Protein AF-A0A7S4S3D9-F1 (afdb_monomer_lite)

pLDDT: mean 85.67, std 17.56, range [31.8, 98.38]

Organism: NCBI:txid311494

Radius of gyration: 16.55 Å; chains: 1; bounding box: 34×37×51 Å

Structure (mmCIF, N/CA/C/O backbone):
data_AF-A0A7S4S3D9-F1
#
_entry.id   AF-A0A7S4S3D9-F1
#
loop_
_atom_site.group_PDB
_atom_site.id
_atom_site.type_symbol
_atom_site.label_atom_id
_atom_site.label_alt_id
_atom_site.label_comp_id
_atom_site.label_asym_id
_atom_site.label_entity_id
_atom_site.label_seq_id
_atom_site.pdbx_PDB_ins_code
_atom_site.Cartn_x
_atom_site.Cartn_y
_atom_site.Cartn_z
_atom_site.occupancy
_atom_site.B_iso_or_equiv
_atom_site.auth_seq_id
_atom_site.auth_comp_id
_atom_site.auth_asym_id
_atom_site.auth_atom_id
_atom_site.pdbx_PDB_model_num
ATOM 1 N N . TRP A 1 1 ? -3.647 4.814 -9.017 1.00 87.31 1 TRP A N 1
ATOM 2 C CA . TRP A 1 1 ? -2.247 4.465 -8.724 1.00 87.31 1 TRP A CA 1
ATOM 3 C C . TRP A 1 1 ? -2.082 4.457 -7.219 1.00 87.31 1 TRP A C 1
ATOM 5 O O . TRP A 1 1 ? -2.567 5.400 -6.597 1.00 87.31 1 TRP A O 1
ATOM 15 N N . GLY A 1 2 ? -1.470 3.421 -6.640 1.00 89.06 2 GLY A N 1
ATOM 16 C CA . GLY A 1 2 ? -1.458 3.232 -5.184 1.00 89.06 2 GLY A CA 1
ATOM 17 C C . GLY A 1 2 ? -0.798 4.367 -4.391 1.00 89.06 2 GLY A C 1
ATOM 18 O O . GLY A 1 2 ? -1.208 4.663 -3.267 1.00 89.06 2 GLY A O 1
ATOM 19 N N . SER A 1 3 ? 0.155 5.076 -4.999 1.00 91.44 3 SER A N 1
ATOM 20 C CA . SER A 1 3 ? 0.817 6.235 -4.398 1.00 91.44 3 SER A CA 1
ATOM 21 C C . SER A 1 3 ? -0.138 7.355 -3.975 1.00 91.44 3 SER A C 1
ATOM 23 O O . SER A 1 3 ? 0.142 8.032 -2.993 1.00 91.44 3 SER A O 1
ATOM 25 N N . GLU A 1 4 ? -1.301 7.500 -4.615 1.00 93.25 4 GLU A N 1
ATOM 26 C CA . GLU A 1 4 ? -2.274 8.551 -4.289 1.00 93.25 4 GLU A CA 1
ATOM 27 C C . GLU A 1 4 ? -3.235 8.165 -3.154 1.00 93.25 4 GLU A C 1
ATOM 29 O O . GLU A 1 4 ? -3.840 9.043 -2.541 1.00 93.25 4 GLU A O 1
ATOM 34 N N . TYR A 1 5 ? -3.355 6.875 -2.817 1.00 95.00 5 TYR A N 1
ATOM 35 C CA . TYR A 1 5 ? -4.402 6.383 -1.907 1.00 95.00 5 TYR A CA 1
ATOM 36 C C . TYR A 1 5 ? -4.366 7.033 -0.528 1.00 95.00 5 TYR A C 1
ATOM 38 O O . TYR A 1 5 ? -5.408 7.276 0.072 1.00 95.00 5 TYR A O 1
ATOM 46 N N . HIS A 1 6 ? -3.174 7.354 -0.027 1.00 91.88 6 HIS A N 1
ATOM 47 C CA . HIS A 1 6 ? -3.020 7.997 1.273 1.00 91.88 6 HIS A CA 1
ATOM 48 C C . HIS A 1 6 ? -3.651 9.402 1.310 1.00 91.88 6 HIS A C 1
ATOM 50 O O . HIS A 1 6 ? -4.149 9.815 2.355 1.00 91.88 6 HIS A O 1
ATOM 56 N N . LYS A 1 7 ? -3.684 10.128 0.185 1.00 92.00 7 LYS A N 1
ATOM 57 C CA . LYS A 1 7 ? -4.281 11.470 0.098 1.00 92.00 7 LYS A CA 1
ATOM 58 C C . LYS A 1 7 ? -5.800 11.391 0.175 1.00 92.00 7 LYS A C 1
ATOM 60 O O . LYS A 1 7 ? -6.405 12.078 0.997 1.00 92.00 7 LYS A O 1
ATOM 65 N N . ASP A 1 8 ? -6.394 10.513 -0.631 1.00 92.69 8 ASP A N 1
ATOM 66 C CA . ASP A 1 8 ? -7.839 10.267 -0.626 1.00 92.69 8 ASP A CA 1
ATOM 67 C C . ASP A 1 8 ? -8.290 9.750 0.739 1.00 92.69 8 ASP A C 1
ATOM 69 O O . ASP A 1 8 ? -9.268 10.225 1.316 1.00 92.69 8 ASP A O 1
ATOM 73 N N . PHE A 1 9 ? -7.518 8.831 1.310 1.00 91.75 9 PHE A N 1
ATOM 74 C CA . PHE A 1 9 ? -7.779 8.308 2.636 1.00 91.75 9 PHE A CA 1
ATOM 75 C C . PHE A 1 9 ? -7.695 9.403 3.718 1.00 91.75 9 PHE A C 1
ATOM 77 O O . PHE A 1 9 ? -8.615 9.516 4.527 1.00 91.75 9 PHE A O 1
ATOM 84 N N . ALA A 1 10 ? -6.688 10.284 3.694 1.00 89.50 10 ALA A N 1
ATOM 85 C CA . ALA A 1 10 ? -6.613 11.425 4.613 1.00 89.50 10 ALA A CA 1
ATOM 86 C C . ALA A 1 10 ? -7.824 12.372 4.481 1.00 89.50 10 ALA A C 1
ATOM 88 O O . ALA A 1 10 ? -8.275 12.947 5.474 1.00 89.50 10 ALA A O 1
ATOM 89 N N . LEU A 1 11 ? -8.391 12.528 3.278 1.00 90.19 11 LEU A N 1
ATOM 90 C CA . LEU A 1 11 ? -9.637 13.278 3.082 1.00 90.19 11 LEU A CA 1
ATOM 91 C C . LEU A 1 11 ? -10.834 12.571 3.730 1.00 90.19 11 LEU A C 1
ATOM 93 O O . LEU A 1 11 ? -11.610 13.230 4.424 1.00 90.19 11 LEU A O 1
ATOM 97 N N . LEU A 1 12 ? -10.959 11.249 3.577 1.00 90.94 12 LEU A N 1
ATOM 98 C CA . LEU A 1 12 ? -12.010 10.466 4.242 1.00 90.94 12 LEU A CA 1
ATOM 99 C C . LEU A 1 12 ? -11.943 10.607 5.770 1.00 90.94 12 LEU A C 1
ATOM 101 O O . LEU A 1 12 ? -12.982 10.769 6.416 1.00 90.94 12 LEU A O 1
ATOM 105 N N . GLU A 1 13 ? -10.735 10.590 6.343 1.00 86.62 13 GLU A N 1
ATOM 106 C CA . GLU A 1 13 ? -10.525 10.794 7.781 1.00 86.62 13 GLU A CA 1
ATOM 107 C C . GLU A 1 13 ? -10.905 12.210 8.220 1.00 86.62 13 GLU A C 1
ATOM 109 O O . GLU A 1 13 ? -11.683 12.376 9.158 1.00 86.62 13 GLU A O 1
ATOM 114 N N . ARG A 1 14 ? -10.405 13.238 7.523 1.00 85.25 14 ARG A N 1
ATOM 115 C CA . ARG A 1 14 ? -10.653 14.650 7.864 1.00 85.25 14 ARG A CA 1
ATOM 116 C C . ARG A 1 14 ? -12.117 15.055 7.734 1.00 85.25 14 ARG A C 1
ATOM 118 O O . ARG A 1 14 ? -12.568 15.937 8.459 1.00 85.25 14 ARG A O 1
ATOM 125 N N . CYS A 1 15 ? -12.840 14.446 6.802 1.00 87.88 15 CYS A N 1
ATOM 126 C CA . CYS A 1 15 ? -14.262 14.695 6.595 1.00 87.88 15 CYS A CA 1
ATOM 127 C C . CYS A 1 15 ? -15.161 13.813 7.477 1.00 87.88 15 CYS A C 1
ATOM 129 O O . CYS A 1 15 ? -16.380 13.879 7.332 1.00 87.88 15 CYS A O 1
ATOM 131 N N . SER A 1 16 ? -14.590 12.994 8.371 1.00 87.69 16 SER A N 1
ATOM 132 C CA . SER A 1 16 ? -15.332 12.071 9.241 1.00 87.69 16 SER A CA 1
ATOM 133 C C . SER A 1 16 ? -16.279 11.142 8.468 1.00 87.69 16 SER A C 1
ATOM 135 O O . SER A 1 16 ? -17.376 10.832 8.928 1.00 87.69 16 SER A O 1
ATOM 137 N N . LEU A 1 17 ? -15.856 10.684 7.283 1.00 91.06 17 LEU A N 1
ATOM 138 C CA . LEU A 1 17 ? -16.664 9.829 6.400 1.00 91.06 17 LEU A CA 1
ATOM 139 C C . LEU A 1 17 ? -16.528 8.330 6.716 1.00 91.06 17 LEU A C 1
ATOM 141 O O . LEU A 1 17 ? -17.174 7.501 6.079 1.00 91.06 17 LEU A O 1
ATOM 145 N N . LEU A 1 18 ? -15.702 7.968 7.702 1.00 91.19 18 LEU A N 1
ATOM 146 C CA . LEU A 1 18 ? -15.472 6.587 8.124 1.00 91.19 18 LEU A CA 1
ATOM 147 C C . LEU A 1 18 ? -16.178 6.305 9.452 1.00 91.19 18 LEU A C 1
ATOM 149 O O . LEU A 1 18 ? -15.671 6.641 10.521 1.00 91.19 18 LEU A O 1
ATOM 153 N N . ALA A 1 19 ? -17.337 5.653 9.383 1.00 91.88 19 ALA A N 1
ATOM 154 C CA . ALA A 1 19 ? -18.045 5.153 10.559 1.00 91.88 19 ALA A CA 1
ATOM 155 C C . ALA A 1 19 ? -17.425 3.839 11.087 1.00 91.88 19 ALA A C 1
ATOM 157 O O . ALA A 1 19 ? -16.805 3.102 10.310 1.00 91.88 19 ALA A O 1
ATOM 158 N N . PRO A 1 20 ? -17.617 3.485 12.373 1.00 94.00 20 PRO A N 1
ATOM 159 C CA . PRO A 1 20 ? -17.322 2.137 12.850 1.00 94.00 20 PRO A CA 1
ATOM 160 C C . PRO A 1 20 ? -18.016 1.078 11.989 1.00 94.00 20 PRO A C 1
ATOM 162 O O . PRO A 1 20 ? -19.200 1.188 11.673 1.00 94.00 20 PRO A O 1
ATOM 165 N N . GLY A 1 21 ? -17.268 0.046 11.611 1.00 95.44 21 GLY A N 1
ATOM 166 C CA . GLY A 1 21 ? -17.725 -1.012 10.712 1.00 95.44 21 GLY A CA 1
ATOM 167 C C . GLY A 1 21 ? -17.604 -0.681 9.223 1.00 95.44 21 GLY A C 1
ATOM 168 O O . GLY A 1 21 ? -17.788 -1.585 8.410 1.00 95.44 21 GLY A O 1
ATOM 169 N N . ALA A 1 22 ? -17.251 0.555 8.844 1.00 96.06 22 ALA A N 1
ATOM 170 C CA . ALA A 1 22 ? -16.938 0.878 7.453 1.00 96.06 22 ALA A CA 1
ATOM 171 C C . ALA A 1 22 ? -15.782 0.004 6.946 1.00 96.06 22 ALA A C 1
ATOM 173 O O . ALA A 1 22 ? -14.813 -0.241 7.668 1.00 96.06 22 ALA A O 1
ATOM 174 N N . VAL A 1 23 ? -15.883 -0.458 5.700 1.00 97.12 23 VAL A N 1
ATOM 175 C CA . VAL A 1 23 ? -14.884 -1.328 5.073 1.00 97.12 23 VAL A CA 1
ATOM 176 C C . VAL A 1 23 ? -14.193 -0.566 3.956 1.00 97.12 23 VAL A C 1
ATOM 178 O O . VAL A 1 23 ? -14.840 -0.112 3.015 1.00 97.12 23 VAL A O 1
ATOM 181 N N . LEU A 1 24 ? -12.875 -0.451 4.062 1.00 96.88 24 LEU A N 1
ATOM 182 C CA . LEU A 1 24 ? -12.010 0.064 3.013 1.00 96.88 24 LEU A CA 1
ATOM 183 C C . LEU A 1 24 ? -11.385 -1.111 2.275 1.00 96.88 24 LEU A C 1
ATOM 185 O O . LEU A 1 24 ? -10.809 -2.006 2.896 1.00 96.88 24 LEU A O 1
ATOM 189 N N . VAL A 1 25 ? -11.504 -1.093 0.953 1.00 97.69 25 VAL A N 1
ATOM 190 C CA . VAL A 1 25 ? -10.864 -2.062 0.068 1.00 97.69 25 VAL A CA 1
ATOM 191 C C . VAL A 1 25 ? -9.967 -1.287 -0.883 1.00 97.69 25 VAL A C 1
ATOM 193 O O . VAL A 1 25 ? -10.448 -0.392 -1.574 1.00 97.69 25 VAL A O 1
ATOM 196 N N . ALA A 1 26 ? -8.676 -1.611 -0.893 1.00 97.25 26 ALA A N 1
ATOM 197 C CA . ALA A 1 26 ? -7.708 -1.012 -1.806 1.00 97.25 26 ALA A CA 1
ATOM 198 C C . ALA A 1 26 ? -7.048 -2.119 -2.624 1.00 97.25 26 ALA A C 1
ATOM 200 O O . ALA A 1 26 ? -6.424 -3.015 -2.052 1.00 97.25 26 ALA A O 1
ATOM 201 N N . ASP A 1 27 ? -7.243 -2.057 -3.937 1.00 95.38 27 ASP A N 1
ATOM 202 C CA . ASP A 1 27 ? -6.629 -2.939 -4.931 1.00 95.38 27 ASP A CA 1
ATOM 203 C C . ASP A 1 27 ? -5.246 -2.407 -5.342 1.00 95.38 27 ASP A C 1
ATOM 205 O O . ASP A 1 27 ? -4.924 -1.255 -5.060 1.00 95.38 27 ASP A O 1
ATOM 209 N N . ASN A 1 28 ? -4.429 -3.224 -6.001 1.00 94.31 28 ASN A N 1
ATOM 210 C CA . ASN A 1 28 ? -3.122 -2.838 -6.540 1.00 94.31 28 ASN A CA 1
ATOM 211 C C . ASN A 1 28 ? -2.166 -2.204 -5.514 1.00 94.31 28 ASN A C 1
ATOM 213 O O . ASN A 1 28 ? -1.466 -1.221 -5.786 1.00 94.31 28 ASN A O 1
ATOM 217 N N . ILE A 1 29 ? -2.145 -2.749 -4.292 1.00 96.50 29 ILE A N 1
ATOM 218 C CA . ILE A 1 29 ? -1.305 -2.210 -3.211 1.00 96.50 29 ILE A CA 1
ATOM 219 C C . ILE A 1 29 ? 0.124 -2.767 -3.223 1.00 96.50 29 ILE A C 1
ATOM 221 O O . ILE A 1 29 ? 0.982 -2.174 -2.563 1.00 96.50 29 ILE A O 1
ATOM 225 N N . LEU A 1 30 ? 0.396 -3.848 -3.972 1.00 96.19 30 LEU A N 1
ATOM 226 C CA . LEU A 1 30 ? 1.742 -4.397 -4.174 1.00 96.19 30 LEU A CA 1
ATOM 227 C C . LEU A 1 30 ? 2.353 -3.890 -5.487 1.00 96.19 30 LEU A C 1
ATOM 229 O O . LEU A 1 30 ? 3.444 -3.321 -5.466 1.00 96.19 30 LEU A O 1
ATOM 233 N N . LYS A 1 31 ? 1.653 -4.049 -6.616 1.00 87.06 31 LYS A N 1
ATOM 234 C CA . LYS A 1 31 ? 2.088 -3.582 -7.943 1.00 87.06 31 LYS A CA 1
ATOM 235 C C . LYS A 1 31 ? 1.382 -2.275 -8.282 1.00 87.06 31 LYS A C 1
ATOM 237 O O . LYS A 1 31 ? 0.198 -2.110 -8.043 1.00 87.06 31 LYS A O 1
ATOM 242 N N . THR A 1 32 ? 2.144 -1.283 -8.735 1.00 83.06 32 THR A N 1
ATOM 243 C CA . THR A 1 32 ? 1.879 0.168 -8.581 1.00 83.06 32 THR A CA 1
ATOM 244 C C . THR A 1 32 ? 2.059 0.703 -7.160 1.00 83.06 32 THR A C 1
ATOM 246 O O . THR A 1 32 ? 2.545 1.820 -7.036 1.00 83.06 32 THR A O 1
ATOM 249 N N . GLY A 1 33 ? 1.800 -0.086 -6.111 1.00 91.75 33 GLY A N 1
ATOM 250 C CA . GLY A 1 33 ? 2.300 0.145 -4.751 1.00 91.75 33 GLY A CA 1
ATOM 251 C C . GLY A 1 33 ? 1.581 1.228 -3.952 1.00 91.75 33 GLY A C 1
ATOM 252 O O . GLY A 1 33 ? 1.495 2.376 -4.380 1.00 91.75 33 GLY A O 1
ATOM 253 N N . ALA A 1 34 ? 1.149 0.901 -2.733 1.00 96.44 34 ALA A N 1
ATOM 254 C CA . ALA A 1 34 ? 0.537 1.863 -1.809 1.00 96.44 34 ALA A CA 1
ATOM 255 C C . ALA A 1 34 ? 1.215 1.887 -0.419 1.00 96.44 34 ALA A C 1
ATOM 257 O O . ALA A 1 34 ? 0.517 1.801 0.592 1.00 96.44 34 ALA A O 1
ATOM 258 N N . PRO A 1 35 ? 2.557 2.004 -0.316 1.00 96.25 35 PRO A N 1
ATOM 259 C CA . PRO A 1 35 ? 3.292 1.768 0.935 1.00 96.25 35 PRO A CA 1
ATOM 260 C C . PRO A 1 35 ? 2.845 2.665 2.093 1.00 96.25 35 PRO A C 1
ATOM 262 O O . PRO A 1 35 ? 2.728 2.202 3.223 1.00 96.25 35 PRO A O 1
ATOM 265 N N . VAL A 1 36 ? 2.548 3.937 1.817 1.00 95.50 36 VAL A N 1
ATOM 266 C CA . VAL A 1 36 ? 2.123 4.905 2.839 1.00 95.50 36 VAL A CA 1
ATOM 267 C C . VAL A 1 36 ? 0.732 4.580 3.377 1.00 95.50 36 VAL A C 1
ATOM 269 O O . VAL A 1 36 ? 0.531 4.513 4.587 1.00 95.50 36 VAL A O 1
ATOM 272 N N . PHE A 1 37 ? -0.222 4.347 2.473 1.00 95.75 37 PHE A N 1
ATOM 273 C CA . PHE A 1 37 ? -1.577 3.947 2.839 1.00 95.75 37 PHE A CA 1
ATOM 274 C C . PHE A 1 37 ? -1.555 2.625 3.616 1.00 95.75 37 PHE A C 1
ATOM 276 O O . PHE A 1 37 ? -2.148 2.526 4.689 1.00 95.75 37 PHE A O 1
ATOM 283 N N . LEU A 1 38 ? -0.819 1.637 3.100 1.00 96.69 38 LEU A N 1
ATOM 284 C CA . LEU A 1 38 ? -0.727 0.303 3.675 1.00 96.69 38 LEU A CA 1
ATOM 285 C C . LEU A 1 38 ? -0.088 0.325 5.070 1.00 96.69 38 LEU A C 1
ATOM 287 O O . LEU A 1 38 ? -0.620 -0.298 5.985 1.00 96.69 38 LEU A O 1
ATOM 291 N N . TRP A 1 39 ? 0.988 1.098 5.265 1.00 96.06 39 TRP A N 1
ATOM 292 C CA . TRP A 1 39 ? 1.580 1.337 6.585 1.00 96.06 39 TRP A CA 1
ATOM 293 C C . TRP A 1 39 ? 0.546 1.861 7.582 1.00 96.06 39 TRP A C 1
ATOM 295 O O . TRP A 1 39 ? 0.420 1.316 8.681 1.00 96.06 39 TRP A O 1
ATOM 305 N N . HIS A 1 40 ? -0.228 2.880 7.196 1.00 93.94 40 HIS A N 1
ATOM 306 C CA . HIS A 1 40 ? -1.212 3.491 8.088 1.00 93.94 40 HIS A CA 1
ATOM 307 C C . HIS A 1 40 ? -2.286 2.498 8.529 1.00 93.94 40 HIS A C 1
ATOM 309 O O . HIS A 1 40 ? -2.523 2.330 9.725 1.00 93.94 40 HIS A O 1
ATOM 315 N N . VAL A 1 41 ? -2.909 1.788 7.585 1.00 94.38 41 VAL A N 1
ATOM 316 C CA . VAL A 1 41 ? -3.991 0.850 7.922 1.00 94.38 41 VAL A CA 1
ATOM 317 C C . VAL A 1 41 ? -3.496 -0.408 8.646 1.00 94.38 41 VAL A C 1
ATOM 319 O O . VAL A 1 41 ? -4.302 -1.081 9.290 1.00 94.38 41 VAL A O 1
ATOM 322 N N . LEU A 1 42 ? -2.206 -0.751 8.555 1.00 95.75 42 LEU A N 1
ATOM 323 C CA . LEU A 1 42 ? -1.609 -1.881 9.281 1.00 95.75 42 LEU A CA 1
ATOM 324 C C . LEU A 1 42 ? -1.165 -1.524 10.702 1.00 95.75 42 LEU A C 1
ATOM 326 O O . LEU A 1 42 ? -1.212 -2.382 11.580 1.00 95.75 42 LEU A O 1
ATOM 330 N N . THR A 1 43 ? -0.724 -0.287 10.930 1.00 94.00 43 THR A N 1
ATOM 331 C CA . THR A 1 43 ? -0.160 0.138 12.224 1.00 94.00 43 THR A CA 1
ATOM 332 C C . THR A 1 43 ? -1.140 0.902 13.102 1.00 94.00 43 THR A C 1
ATOM 334 O O . THR A 1 43 ? -0.965 0.956 14.320 1.00 94.00 43 THR A O 1
ATOM 337 N N . SER A 1 44 ? -2.200 1.455 12.517 1.00 91.00 44 SER A N 1
ATOM 338 C CA . SER A 1 44 ? -3.256 2.119 13.269 1.00 91.00 44 SER A CA 1
ATOM 339 C C . SER A 1 44 ? -4.165 1.114 13.981 1.00 91.00 44 SER A C 1
ATOM 341 O O . SER A 1 44 ? -4.692 0.177 13.378 1.00 91.00 44 SER A O 1
ATOM 343 N N . SER A 1 45 ? -4.434 1.355 15.266 1.00 91.06 45 SER A N 1
ATOM 344 C CA . SER A 1 45 ? -5.426 0.600 16.045 1.00 91.06 45 SER A CA 1
ATOM 345 C C . SER A 1 45 ? -6.869 0.848 15.584 1.00 91.06 45 SER A C 1
ATOM 347 O O . SER A 1 45 ? -7.762 0.051 15.895 1.00 91.06 45 SER A O 1
ATOM 349 N N . ASP A 1 46 ? -7.088 1.906 14.796 1.00 92.56 46 ASP A N 1
ATOM 350 C CA . ASP A 1 46 ? -8.386 2.274 14.231 1.00 92.56 46 ASP A CA 1
ATOM 351 C C . ASP A 1 46 ? -8.850 1.312 13.138 1.00 92.56 46 ASP A C 1
ATOM 353 O O . ASP A 1 46 ? -10.010 1.374 12.734 1.00 92.56 46 ASP A O 1
ATOM 357 N N . PHE A 1 47 ? -7.986 0.416 12.657 1.00 95.06 47 PHE A N 1
ATOM 358 C CA . PHE A 1 47 ? -8.321 -0.520 11.594 1.00 95.06 47 PHE A CA 1
ATOM 359 C C . PHE A 1 47 ? -8.004 -1.959 11.988 1.00 95.06 47 PHE A C 1
ATOM 361 O O . PHE A 1 47 ? -7.027 -2.275 12.665 1.00 95.06 47 PHE A O 1
ATOM 368 N N . ARG A 1 48 ? -8.864 -2.875 11.545 1.00 97.00 48 ARG A N 1
ATOM 369 C CA . ARG A 1 48 ? -8.512 -4.287 11.410 1.00 97.00 48 ARG A CA 1
ATOM 370 C C . ARG A 1 48 ? -8.210 -4.550 9.949 1.00 97.00 48 ARG A C 1
ATOM 372 O O . ARG A 1 48 ? -9.146 -4.627 9.156 1.00 97.00 48 ARG A O 1
ATOM 379 N N . THR A 1 49 ? -6.943 -4.730 9.619 1.00 97.81 49 THR A N 1
ATOM 380 C CA . THR A 1 49 ? -6.521 -4.918 8.231 1.00 97.81 49 THR A CA 1
ATOM 381 C C . THR A 1 49 ? -6.117 -6.358 7.959 1.00 97.81 49 THR A C 1
ATOM 383 O O . THR A 1 49 ? -5.457 -6.997 8.777 1.00 97.81 49 THR A O 1
ATOM 386 N N . ARG A 1 50 ? -6.522 -6.867 6.795 1.00 98.12 50 ARG A N 1
ATOM 387 C CA . ARG A 1 50 ? -6.001 -8.094 6.195 1.00 98.12 50 ARG A CA 1
ATOM 388 C C . ARG A 1 50 ? -5.502 -7.775 4.793 1.00 98.12 50 ARG A C 1
ATOM 390 O O . ARG A 1 50 ? -6.252 -7.209 4.002 1.00 98.12 50 ARG A O 1
ATOM 397 N N . VAL A 1 51 ? -4.276 -8.184 4.491 1.00 98.19 51 VAL A N 1
ATOM 398 C CA . VAL A 1 51 ? -3.742 -8.196 3.126 1.00 98.19 51 VAL A CA 1
ATOM 399 C C . VAL A 1 51 ? -4.075 -9.544 2.497 1.00 98.19 51 VAL A C 1
ATOM 401 O O . VAL A 1 51 ? -3.948 -10.584 3.144 1.00 98.19 51 VAL A O 1
ATOM 404 N N . VAL A 1 52 ? -4.579 -9.515 1.271 1.00 97.75 52 VAL A N 1
ATOM 405 C CA . VAL A 1 52 ? -5.023 -10.687 0.523 1.00 97.75 52 VAL A CA 1
ATOM 406 C C . VAL A 1 52 ? -4.229 -10.734 -0.781 1.00 97.75 52 VAL A C 1
ATOM 408 O O . VAL A 1 52 ? -4.327 -9.777 -1.554 1.00 97.75 52 VAL A O 1
ATOM 411 N N . PRO A 1 53 ? -3.459 -11.806 -1.040 1.00 96.25 53 PRO A N 1
ATOM 412 C CA . PRO A 1 53 ? -2.852 -12.003 -2.343 1.00 96.25 53 PRO A CA 1
ATOM 413 C C . PRO A 1 53 ? -3.947 -12.300 -3.366 1.00 96.25 53 PRO A C 1
ATOM 415 O O . PRO A 1 53 ? -4.860 -13.094 -3.122 1.00 96.25 53 PRO A O 1
ATOM 418 N N . VAL A 1 54 ? -3.866 -11.623 -4.502 1.00 94.44 54 VAL A N 1
ATOM 419 C CA . VAL A 1 54 ? -4.796 -11.740 -5.621 1.00 94.44 54 VAL A CA 1
ATOM 420 C C . VAL A 1 54 ? -4.004 -11.935 -6.906 1.00 94.44 54 VAL A C 1
ATOM 422 O O . VAL A 1 54 ? -2.854 -11.522 -7.021 1.00 94.44 54 VAL A O 1
ATOM 425 N N . GLN A 1 55 ? -4.613 -12.587 -7.888 1.00 92.50 55 GLN A N 1
ATOM 426 C CA . GLN A 1 55 ? -4.040 -12.667 -9.224 1.00 92.50 55 GLN A CA 1
ATOM 427 C C . GLN A 1 55 ? -4.516 -11.462 -10.035 1.00 92.50 55 GLN A C 1
ATOM 429 O O . GLN A 1 55 ? -5.719 -11.199 -10.098 1.00 92.50 55 GLN A O 1
ATOM 434 N N . GLU A 1 56 ? -3.585 -10.737 -10.650 1.00 85.50 56 GLU A N 1
ATOM 435 C CA . GLU A 1 56 ? -3.919 -9.596 -11.497 1.00 85.50 56 GLU A CA 1
ATOM 436 C C . GLU A 1 56 ? -4.747 -10.040 -12.714 1.00 85.50 56 GLU A C 1
ATOM 438 O O . GLU A 1 56 ? -4.468 -11.054 -13.362 1.00 85.50 56 GLU A O 1
ATOM 443 N N . VAL A 1 57 ? -5.796 -9.278 -13.034 1.00 80.56 57 VAL A N 1
ATOM 444 C CA . VAL A 1 57 ? -6.711 -9.620 -14.127 1.00 80.56 57 VAL A CA 1
ATOM 445 C C . VAL A 1 57 ? -5.960 -9.609 -15.456 1.00 80.56 57 VAL A C 1
ATOM 447 O O . VAL A 1 57 ? -5.410 -8.595 -15.870 1.00 80.56 57 VAL A O 1
ATOM 450 N N . GLY A 1 58 ? -5.977 -10.744 -16.156 1.00 80.12 58 GLY A N 1
ATOM 451 C CA . GLY A 1 58 ? -5.292 -10.883 -17.443 1.00 80.12 58 GLY A CA 1
ATOM 452 C C . GLY A 1 58 ? -3.787 -11.138 -17.332 1.00 80.12 58 GLY A C 1
ATOM 453 O O . GLY A 1 58 ? -3.116 -11.181 -18.361 1.00 80.12 58 GLY A O 1
ATOM 454 N N . SER A 1 59 ? -3.268 -11.364 -16.123 1.00 78.31 59 SER A N 1
ATOM 455 C CA . SER A 1 59 ? -1.877 -11.737 -15.884 1.00 78.31 59 SER A CA 1
ATOM 456 C C . S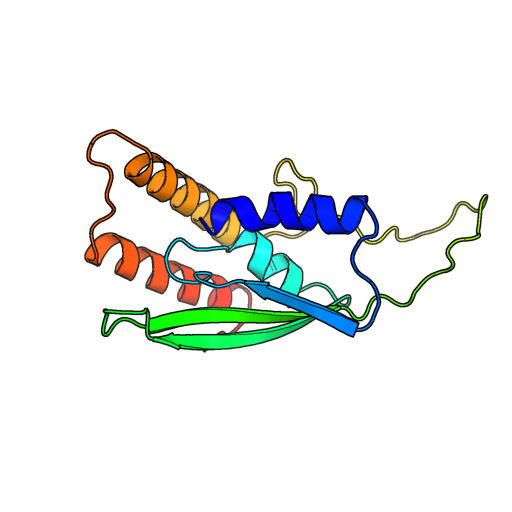ER A 1 59 ? -1.768 -12.981 -14.989 1.00 78.31 59 SER A C 1
ATOM 458 O O . SER A 1 59 ? -2.701 -13.363 -14.284 1.00 78.31 59 SER A O 1
ATOM 460 N N . LEU A 1 60 ? -0.618 -13.658 -15.025 1.00 83.38 60 LEU A N 1
ATOM 461 C CA . LEU A 1 60 ? -0.264 -14.723 -14.069 1.00 83.38 60 LEU A CA 1
ATOM 462 C C . LEU A 1 60 ? 0.468 -14.175 -12.840 1.00 83.38 60 LEU A C 1
ATOM 464 O O . LEU A 1 60 ? 0.967 -14.932 -12.011 1.00 83.38 60 LEU A O 1
ATOM 468 N N . THR A 1 61 ? 0.579 -12.856 -12.744 1.00 88.06 61 THR A N 1
ATOM 469 C CA . THR A 1 61 ? 1.350 -12.196 -11.708 1.00 88.06 61 THR A CA 1
ATOM 470 C C . THR A 1 61 ? 0.506 -11.922 -10.469 1.00 88.06 61 THR A C 1
ATOM 472 O O . THR A 1 61 ? -0.616 -11.432 -10.561 1.00 88.06 61 THR A O 1
ATOM 475 N N . GLU A 1 62 ? 1.068 -12.218 -9.296 1.00 92.50 62 GLU A N 1
ATOM 476 C CA . GLU A 1 62 ? 0.450 -11.865 -8.014 1.00 92.50 62 GLU A CA 1
ATOM 477 C C . GLU A 1 62 ? 0.478 -10.347 -7.794 1.00 92.50 62 GLU A C 1
ATOM 479 O O . GLU A 1 62 ? 1.496 -9.700 -8.057 1.00 92.50 62 GLU A O 1
ATOM 484 N N . ASP A 1 63 ? -0.611 -9.810 -7.264 1.00 94.75 63 ASP A N 1
ATOM 485 C CA . ASP A 1 63 ? -0.726 -8.490 -6.651 1.00 94.75 63 ASP A CA 1
ATOM 486 C C . ASP A 1 63 ? -1.398 -8.653 -5.277 1.00 94.75 63 ASP A C 1
ATOM 488 O O . ASP A 1 63 ? -1.769 -9.757 -4.870 1.00 94.75 63 ASP A O 1
ATOM 492 N N . TRP A 1 64 ? -1.570 -7.565 -4.542 1.00 96.88 64 TRP A N 1
ATOM 493 C CA . TRP A 1 64 ? -2.2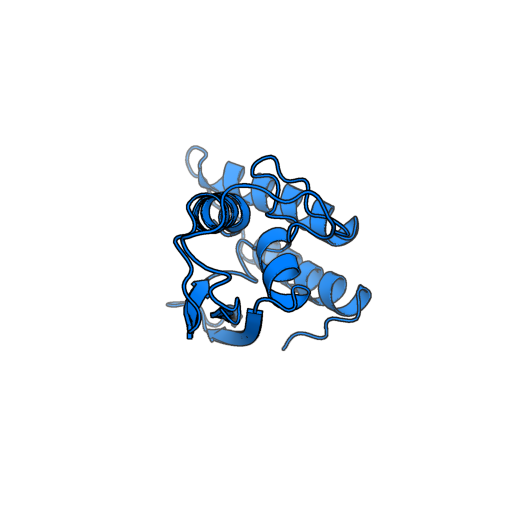42 -7.565 -3.253 1.00 96.88 64 TRP A CA 1
ATOM 494 C C . TRP A 1 64 ? -3.435 -6.622 -3.246 1.00 96.88 64 TRP A C 1
ATOM 496 O O . TRP A 1 64 ? -3.444 -5.576 -3.895 1.00 96.88 64 TRP A O 1
ATOM 506 N N . MET A 1 65 ? -4.390 -6.968 -2.388 1.00 97.38 65 MET A N 1
ATOM 507 C CA . MET A 1 65 ? -5.498 -6.119 -1.980 1.00 97.38 65 MET A CA 1
ATOM 508 C C . MET A 1 65 ? -5.530 -6.028 -0.451 1.00 97.38 65 MET A C 1
ATOM 510 O O . MET A 1 65 ? -5.357 -7.037 0.237 1.00 97.38 65 MET A O 1
ATOM 514 N N . SER A 1 66 ? -5.783 -4.848 0.116 1.00 98.00 66 SER A N 1
ATOM 515 C CA . SER A 1 66 ? -6.077 -4.723 1.551 1.00 98.00 66 SER A CA 1
ATOM 516 C C . SER A 1 66 ? -7.573 -4.628 1.793 1.00 98.00 66 SER A C 1
ATOM 518 O O . SER A 1 66 ? -8.263 -3.871 1.112 1.00 98.00 66 SER A O 1
ATOM 520 N N . VAL A 1 67 ? -8.043 -5.318 2.830 1.00 98.38 67 VAL A N 1
ATOM 521 C CA . VAL A 1 67 ? -9.379 -5.153 3.406 1.00 98.38 67 VAL A CA 1
ATOM 522 C C . VAL A 1 67 ? -9.222 -4.648 4.836 1.00 98.38 67 VAL A C 1
ATOM 524 O O . VAL A 1 67 ? -8.734 -5.379 5.702 1.00 98.38 67 VAL A O 1
ATOM 527 N N . SER A 1 68 ? -9.645 -3.411 5.082 1.00 97.94 68 SER A N 1
ATOM 528 C CA . SER A 1 68 ? -9.480 -2.711 6.357 1.00 97.94 68 SER A CA 1
ATOM 529 C C . SER A 1 68 ? -10.836 -2.323 6.935 1.00 97.94 68 SER A C 1
ATOM 531 O O . SER A 1 68 ? -11.551 -1.494 6.377 1.00 97.94 68 SER A O 1
ATOM 533 N N . VAL A 1 69 ? -11.201 -2.920 8.071 1.00 97.75 69 VAL A N 1
ATOM 534 C CA . VAL A 1 69 ? -12.448 -2.606 8.785 1.00 97.75 69 VAL A CA 1
ATOM 535 C C . VAL A 1 69 ? -12.179 -1.514 9.814 1.00 97.75 69 VAL A C 1
ATOM 537 O O . VAL A 1 69 ? -11.378 -1.720 10.729 1.00 97.75 69 VAL A O 1
ATOM 540 N N . CYS A 1 70 ? -12.859 -0.377 9.682 1.00 96.06 70 CYS A N 1
ATOM 541 C CA . CYS A 1 70 ? -12.796 0.737 10.620 1.00 96.06 70 CYS A CA 1
ATOM 542 C C . CYS A 1 70 ? -13.366 0.323 11.985 1.00 96.06 70 CYS A C 1
ATOM 544 O O . CYS A 1 70 ? -14.495 -0.157 12.098 1.00 96.06 70 CYS A O 1
ATOM 546 N N . ARG A 1 71 ? -12.573 0.519 13.033 1.00 93.81 71 ARG A N 1
ATOM 547 C CA . ARG A 1 71 ? -12.892 0.250 14.439 1.00 93.81 71 ARG A CA 1
ATOM 548 C C . ARG A 1 71 ? -13.117 1.517 15.249 1.00 93.81 71 ARG A C 1
ATOM 550 O O . ARG A 1 71 ? -13.407 1.398 16.438 1.00 93.81 71 ARG A O 1
ATOM 557 N N . ARG A 1 72 ? -12.966 2.701 14.642 1.00 85.44 72 ARG A N 1
ATOM 558 C CA . ARG A 1 72 ? -13.147 3.975 15.343 1.00 85.44 72 ARG A CA 1
ATOM 559 C C . ARG A 1 72 ? -14.476 3.961 16.059 1.00 85.44 72 ARG A C 1
ATOM 561 O O . ARG A 1 72 ? -15.522 3.868 15.425 1.00 85.44 72 ARG A O 1
ATOM 568 N N . THR A 1 73 ? -14.429 4.031 17.381 1.00 70.12 73 THR A N 1
ATOM 569 C CA . THR A 1 73 ? -15.648 4.273 18.140 1.00 70.12 73 THR A CA 1
ATOM 570 C C . THR A 1 73 ? -16.142 5.652 17.735 1.00 70.12 73 THR A C 1
ATOM 572 O O . THR A 1 73 ? -15.340 6.575 17.587 1.00 70.12 73 THR A O 1
ATOM 575 N N . SER A 1 74 ? -17.442 5.788 17.477 1.00 56.72 74 SER A N 1
ATOM 576 C CA . SER A 1 74 ? -18.060 7.086 17.233 1.00 56.72 74 SER A CA 1
ATOM 577 C C . SER A 1 74 ? -17.935 7.909 18.514 1.00 56.72 74 SER A C 1
ATOM 579 O O . SER A 1 74 ? -18.859 7.943 19.324 1.00 56.72 74 SER A O 1
ATOM 581 N N . ALA A 1 75 ? -16.780 8.525 18.754 1.00 52.09 75 ALA A N 1
ATOM 582 C CA . ALA A 1 75 ? -16.644 9.532 19.784 1.00 52.09 75 ALA A CA 1
ATOM 583 C C . ALA A 1 75 ? -17.537 10.696 19.339 1.00 52.09 75 ALA A C 1
ATOM 585 O O . ALA A 1 75 ? -17.225 11.402 18.386 1.00 52.09 75 ALA A O 1
ATOM 586 N N . GLY A 1 76 ? -18.717 10.738 19.963 1.00 43.25 76 GLY A N 1
ATOM 587 C CA . GLY A 1 76 ? -19.862 11.625 19.781 1.00 43.25 76 GLY A CA 1
ATOM 588 C C . GLY A 1 76 ? -19.755 12.730 18.733 1.00 43.25 76 GLY A C 1
ATOM 589 O O . GLY A 1 76 ? -18.953 13.649 18.853 1.00 43.25 76 GLY A O 1
ATOM 590 N N . ALA A 1 77 ? -20.725 12.749 17.819 1.00 42.94 77 ALA A N 1
ATOM 591 C CA . ALA A 1 77 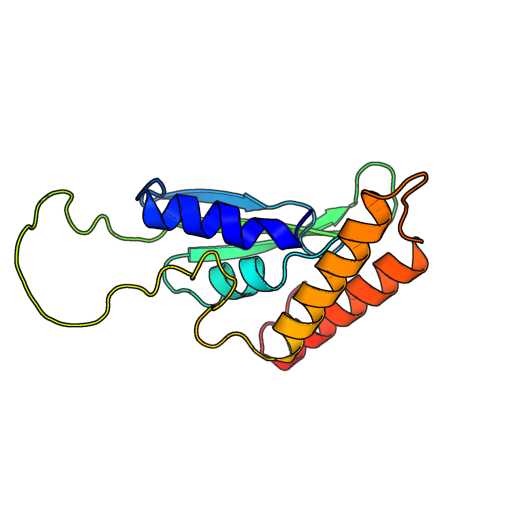? -21.102 13.904 17.001 1.00 42.94 77 ALA A CA 1
ATOM 592 C C . ALA A 1 77 ? -21.638 15.104 17.834 1.00 42.94 77 ALA A C 1
ATOM 594 O O . ALA A 1 77 ? -22.545 15.812 17.407 1.00 42.94 77 ALA A O 1
ATOM 595 N N . GLY A 1 78 ? -21.109 15.339 19.038 1.00 38.16 78 GLY A N 1
ATOM 596 C CA . GLY A 1 78 ? -21.591 16.349 19.972 1.00 38.16 78 GLY A CA 1
ATOM 597 C C . GLY A 1 78 ? -20.710 16.485 21.211 1.00 38.16 78 GLY A C 1
ATOM 598 O O . GLY A 1 78 ? -21.120 16.094 22.296 1.00 38.16 78 GLY A O 1
ATOM 599 N N . ALA A 1 79 ? -19.519 17.064 21.069 1.00 39.41 79 ALA A N 1
ATOM 600 C CA . ALA A 1 79 ? -18.804 17.672 22.191 1.00 39.41 79 ALA A CA 1
ATOM 601 C C . ALA A 1 79 ? -17.945 18.840 21.685 1.00 39.41 79 ALA A C 1
ATOM 603 O O . ALA A 1 79 ? -16.801 18.681 21.269 1.00 39.41 79 ALA A O 1
ATOM 604 N N . GLN A 1 80 ? -18.537 20.034 21.693 1.00 46.41 80 GLN A N 1
ATOM 605 C CA . GLN A 1 80 ? -17.787 21.284 21.708 1.00 46.41 80 GLN A CA 1
ATOM 606 C C . GLN A 1 80 ? -17.152 21.437 23.099 1.00 46.41 80 GLN A C 1
ATOM 608 O O . GLN A 1 80 ? -17.867 21.404 24.096 1.00 46.41 80 GLN A O 1
ATOM 613 N N . GLY A 1 81 ? -15.835 21.652 23.148 1.00 40.44 81 GLY A N 1
ATOM 614 C CA . GLY A 1 81 ? -15.123 22.149 24.330 1.00 40.44 81 GLY A CA 1
ATOM 615 C C . GLY A 1 81 ? -14.489 21.074 25.217 1.00 40.44 81 GLY A C 1
ATOM 616 O O . GLY A 1 81 ? -15.172 20.404 25.981 1.00 40.44 81 GLY A O 1
ATOM 617 N N . GLY A 1 82 ? -13.158 20.974 25.171 1.00 31.80 82 GLY A N 1
ATOM 618 C CA . GLY A 1 82 ? -12.379 20.179 26.121 1.00 31.80 82 GLY A CA 1
ATOM 619 C C . GLY A 1 82 ? -10.975 19.869 25.616 1.00 31.80 82 GLY A C 1
ATOM 620 O O . GLY A 1 82 ? -10.776 18.944 24.842 1.00 31.80 82 GLY A O 1
ATOM 621 N N . SER A 1 83 ? -10.001 20.665 26.046 1.00 44.78 83 SER A N 1
ATOM 622 C CA . SER A 1 83 ? -8.567 20.391 25.938 1.00 44.78 83 SER A CA 1
ATOM 623 C C . SER A 1 83 ? -8.186 19.092 26.660 1.00 44.78 83 SER A C 1
ATOM 625 O O . SER A 1 83 ? -8.516 18.958 27.838 1.00 44.78 83 SER A O 1
ATOM 627 N N . GLY A 1 84 ? -7.437 18.201 26.003 1.00 34.09 84 GLY A N 1
ATOM 628 C CA . GLY A 1 84 ? -6.756 17.082 26.665 1.00 34.09 84 GLY A CA 1
ATOM 629 C C . GLY A 1 84 ? -6.638 15.819 25.812 1.00 34.09 84 GLY A C 1
ATOM 630 O O . GLY A 1 84 ? -7.551 15.007 25.794 1.00 34.09 84 GLY A O 1
ATOM 631 N N . ASP A 1 85 ? -5.475 15.685 25.176 1.00 36.03 85 ASP A N 1
ATOM 632 C CA . ASP A 1 85 ? -4.741 14.449 24.874 1.00 36.03 85 ASP A CA 1
ATOM 633 C C . ASP A 1 85 ? -5.247 13.449 23.808 1.00 36.03 85 ASP A C 1
ATOM 635 O O . ASP A 1 85 ? -6.310 12.846 23.886 1.00 36.03 85 ASP A O 1
ATOM 639 N N . ALA A 1 86 ? -4.353 13.236 22.829 1.00 37.72 86 ALA A N 1
ATOM 640 C CA . ALA A 1 86 ? -4.373 12.257 21.739 1.00 37.72 86 ALA A CA 1
ATOM 641 C C . ALA A 1 86 ? -5.507 12.401 20.709 1.00 37.72 86 ALA A C 1
ATOM 643 O O . ALA A 1 86 ? -6.286 11.482 20.464 1.00 37.72 86 ALA A O 1
ATOM 644 N N . ALA A 1 87 ? -5.524 13.531 19.994 1.00 40.38 87 ALA A N 1
ATOM 645 C CA . ALA A 1 87 ? -6.104 13.538 18.656 1.00 40.38 87 ALA A CA 1
ATOM 646 C C . ALA A 1 87 ? -5.410 12.439 17.834 1.00 40.38 87 ALA A C 1
ATOM 648 O O . ALA A 1 87 ? -4.208 12.529 17.576 1.00 40.38 87 ALA A O 1
ATOM 649 N N . HIS A 1 88 ? -6.158 11.392 17.475 1.00 45.25 88 HIS A N 1
ATOM 650 C CA . HIS A 1 88 ? -5.756 10.398 16.485 1.00 45.25 88 HIS A CA 1
ATOM 651 C C . HIS A 1 88 ? -5.151 11.156 15.307 1.00 45.25 88 HIS A C 1
ATOM 653 O O . HIS A 1 88 ? -5.840 11.967 14.686 1.00 45.25 88 HIS A O 1
ATOM 659 N N . ALA A 1 89 ? -3.848 10.987 15.084 1.00 50.69 89 ALA A N 1
ATOM 660 C CA . ALA A 1 89 ? -3.123 11.768 14.100 1.00 50.69 89 ALA A CA 1
ATOM 661 C C . ALA A 1 89 ? -3.611 11.362 12.706 1.00 50.69 89 ALA A C 1
ATOM 663 O O . ALA A 1 89 ? -3.081 10.435 12.098 1.00 50.69 89 ALA A O 1
ATOM 664 N N . ALA A 1 90 ? -4.667 12.029 12.239 1.00 54.94 90 ALA A N 1
ATOM 665 C CA . ALA A 1 90 ? -5.095 11.985 10.854 1.00 54.94 90 ALA A CA 1
ATOM 666 C C . ALA A 1 90 ? -3.862 12.277 9.998 1.00 54.94 90 ALA A C 1
ATOM 668 O O . ALA A 1 90 ? -3.117 13.220 10.295 1.00 54.94 90 ALA A O 1
ATOM 669 N N . GLY A 1 91 ? -3.613 11.451 8.984 1.00 55.28 91 GLY A N 1
ATOM 670 C CA . GLY A 1 91 ? -2.438 11.654 8.147 1.00 55.28 91 GLY A CA 1
ATOM 671 C C . GLY A 1 91 ? -2.444 13.036 7.510 1.00 55.28 91 GLY A C 1
ATOM 672 O O . GLY A 1 91 ? -3.499 13.546 7.117 1.00 55.28 91 GLY A O 1
ATOM 673 N N . ASP A 1 92 ? -1.269 13.659 7.396 1.00 61.12 92 ASP A N 1
ATOM 674 C CA . ASP A 1 92 ? -1.163 14.879 6.603 1.00 61.12 92 ASP A CA 1
ATOM 675 C C . ASP A 1 92 ? -1.367 14.494 5.125 1.00 61.12 92 ASP A C 1
ATOM 677 O O . ASP A 1 92 ? -0.592 13.685 4.600 1.00 61.12 92 ASP A O 1
ATOM 681 N N . PRO A 1 93 ? -2.347 15.079 4.410 1.00 54.28 93 PRO A N 1
ATOM 682 C CA . PRO A 1 93 ? -2.499 14.876 2.967 1.00 54.28 93 PRO A CA 1
ATOM 683 C C . PRO A 1 93 ? -1.256 15.299 2.158 1.00 54.28 93 PRO A C 1
ATOM 685 O O . PRO A 1 93 ? -1.152 14.967 0.980 1.00 54.28 93 PRO A O 1
ATOM 688 N N . ARG A 1 94 ? -0.298 16.010 2.771 1.00 56.16 94 ARG A N 1
ATOM 689 C CA . ARG A 1 94 ? 1.027 16.332 2.209 1.00 56.16 94 ARG A CA 1
ATOM 690 C C . ARG A 1 94 ? 2.075 15.226 2.410 1.00 56.16 94 ARG A C 1
ATOM 692 O O . ARG A 1 94 ? 3.238 15.443 2.084 1.00 56.16 94 ARG A O 1
ATOM 699 N N . GLY A 1 95 ? 1.694 14.064 2.945 1.00 54.22 95 GLY A N 1
ATOM 700 C CA . GLY A 1 95 ? 2.554 12.878 3.030 1.00 54.22 95 GLY A CA 1
ATOM 701 C C . GLY A 1 95 ? 3.367 12.744 4.321 1.00 54.22 95 GLY A C 1
ATOM 702 O O . GLY A 1 95 ? 4.232 11.874 4.401 1.00 54.22 95 GLY A O 1
ATOM 703 N N . SER A 1 96 ? 3.102 13.561 5.346 1.00 62.84 96 SER A N 1
ATOM 704 C CA . SER A 1 96 ? 3.690 13.364 6.677 1.00 62.84 96 SER A CA 1
ATOM 705 C C . SER A 1 96 ? 2.818 12.400 7.479 1.00 62.84 96 SER A C 1
ATOM 707 O O . SER A 1 96 ? 1.798 12.791 8.051 1.00 62.84 96 SER A O 1
ATOM 709 N N . TRP A 1 97 ? 3.209 11.127 7.484 1.00 73.81 97 TRP A N 1
ATOM 710 C CA . TRP A 1 97 ? 2.564 10.082 8.278 1.00 73.81 97 TRP A CA 1
ATOM 711 C C . TRP A 1 97 ? 3.434 9.785 9.499 1.00 73.81 97 TRP A C 1
ATOM 713 O O . TRP A 1 97 ? 4.601 9.409 9.329 1.00 73.81 97 TRP A O 1
ATOM 723 N N . PRO A 1 98 ? 2.917 9.981 10.726 1.00 76.62 98 PRO A N 1
ATOM 724 C CA . PRO A 1 98 ? 3.686 9.746 11.940 1.00 76.62 98 PRO A CA 1
ATOM 725 C C . PRO A 1 98 ? 4.289 8.340 11.963 1.00 76.62 98 PRO A C 1
ATOM 727 O O . PRO A 1 98 ? 3.602 7.347 11.733 1.00 76.62 98 PRO A O 1
ATOM 730 N N . GLY A 1 99 ? 5.591 8.261 12.233 1.00 86.69 99 GLY A N 1
ATOM 731 C CA . GLY A 1 99 ? 6.297 6.987 12.359 1.00 86.69 99 GLY A CA 1
ATOM 732 C C . GLY A 1 99 ? 6.528 6.224 11.053 1.00 86.69 99 GLY A C 1
ATOM 733 O O . GLY A 1 99 ? 6.990 5.092 11.139 1.00 86.69 99 GLY A O 1
ATOM 734 N N . LEU A 1 100 ? 6.251 6.801 9.872 1.00 92.12 100 LEU A N 1
ATOM 735 C CA . LEU A 1 100 ? 6.528 6.146 8.589 1.00 92.12 100 LEU A CA 1
ATOM 736 C C . LEU A 1 100 ? 8.036 5.844 8.444 1.00 92.12 100 LEU A C 1
ATOM 738 O O . LEU A 1 100 ? 8.845 6.779 8.422 1.00 92.12 100 LEU A O 1
ATOM 742 N N . PRO A 1 101 ? 8.434 4.567 8.301 1.00 95.38 101 PRO A N 1
ATOM 743 C CA . PRO A 1 101 ? 9.828 4.187 8.117 1.00 95.38 101 PRO A CA 1
ATOM 744 C C . PRO A 1 101 ? 10.423 4.776 6.824 1.00 95.38 101 PRO A C 1
ATOM 746 O O . PRO A 1 101 ? 9.749 4.780 5.787 1.00 95.38 101 PRO A O 1
ATOM 749 N N . PRO A 1 102 ? 11.694 5.227 6.829 1.00 94.56 102 PRO A N 1
ATOM 750 C CA . PRO A 1 102 ? 12.337 5.817 5.651 1.00 94.56 102 PRO A CA 1
ATOM 751 C C . PRO A 1 102 ? 12.301 4.930 4.400 1.00 94.56 102 PRO A C 1
ATOM 753 O O . PRO A 1 102 ? 12.172 5.438 3.291 1.00 94.56 102 PRO A O 1
ATOM 756 N N . GLN A 1 103 ? 12.377 3.609 4.569 1.00 95.56 103 GLN A N 1
ATOM 757 C CA . GLN A 1 103 ? 12.333 2.630 3.483 1.00 95.56 103 GLN A CA 1
ATOM 758 C C . GLN A 1 103 ? 10.970 2.640 2.774 1.00 95.56 103 GLN A C 1
ATOM 760 O O . GLN A 1 103 ? 10.912 2.641 1.546 1.00 95.56 103 GLN A O 1
ATOM 765 N N . LEU A 1 104 ? 9.870 2.742 3.531 1.00 95.94 104 LEU A N 1
ATOM 766 C CA . LEU A 1 104 ? 8.520 2.847 2.965 1.00 95.94 104 LEU A CA 1
ATOM 767 C C . LEU A 1 104 ? 8.288 4.207 2.291 1.00 95.94 104 LEU A C 1
ATOM 769 O O . LEU A 1 104 ? 7.590 4.287 1.280 1.00 95.94 104 LEU A O 1
ATOM 773 N N . LEU A 1 105 ? 8.915 5.276 2.798 1.00 94.50 105 LEU A N 1
ATOM 774 C CA . LEU A 1 105 ? 8.902 6.579 2.130 1.00 94.50 105 LEU A CA 1
ATOM 775 C C . LEU A 1 105 ? 9.678 6.555 0.801 1.00 94.50 105 LEU A C 1
ATOM 777 O O . LEU A 1 105 ? 9.241 7.171 -0.172 1.00 94.50 105 LEU A O 1
ATOM 781 N N . SER A 1 106 ? 10.807 5.848 0.729 1.00 95.50 106 SER A N 1
ATOM 782 C CA . SER A 1 106 ? 11.538 5.652 -0.531 1.00 95.50 106 SER A CA 1
ATOM 783 C C . SER A 1 106 ? 10.690 4.903 -1.558 1.00 95.50 106 SER A C 1
ATOM 785 O O . SER A 1 106 ? 10.562 5.370 -2.687 1.00 95.50 106 SER A O 1
ATOM 787 N N . LEU A 1 107 ? 10.018 3.823 -1.146 1.00 96.75 107 LEU A N 1
ATOM 788 C CA . LEU A 1 107 ? 9.078 3.090 -2.001 1.00 96.75 107 LEU A CA 1
ATOM 789 C C . LEU A 1 107 ? 7.903 3.952 -2.471 1.00 96.75 107 LEU A C 1
ATOM 791 O O . LEU A 1 107 ? 7.441 3.811 -3.599 1.00 96.75 107 LEU A O 1
ATOM 795 N N . HIS A 1 108 ? 7.424 4.878 -1.639 1.00 95.50 108 HIS A N 1
ATOM 796 C CA . HIS A 1 108 ? 6.392 5.824 -2.056 1.00 95.50 108 HIS A CA 1
ATOM 797 C C . HIS A 1 108 ? 6.864 6.725 -3.201 1.00 95.50 108 HIS A C 1
ATOM 799 O O . HIS A 1 108 ? 6.155 6.879 -4.194 1.00 95.50 108 HIS A O 1
ATOM 805 N N . ARG A 1 109 ? 8.071 7.288 -3.081 1.00 95.25 109 ARG A N 1
ATOM 806 C CA . ARG A 1 109 ? 8.674 8.121 -4.136 1.00 95.25 109 ARG A CA 1
ATOM 807 C C . ARG A 1 109 ? 8.895 7.326 -5.415 1.00 95.25 109 ARG A C 1
ATOM 809 O O . ARG A 1 109 ? 8.686 7.846 -6.505 1.00 95.25 109 ARG A O 1
ATOM 816 N N . GLU A 1 110 ? 9.291 6.070 -5.273 1.00 96.38 110 GLU A N 1
ATOM 817 C CA . GLU A 1 110 ? 9.477 5.173 -6.405 1.00 96.38 110 GLU A CA 1
ATOM 818 C C . GLU A 1 110 ? 8.151 4.850 -7.107 1.00 96.38 110 GLU A C 1
ATOM 820 O O . GLU A 1 110 ? 8.060 4.915 -8.333 1.00 96.38 110 GLU A O 1
ATOM 825 N N . SER A 1 111 ? 7.088 4.615 -6.338 1.00 96.06 111 SER A N 1
ATOM 826 C CA . SER A 1 111 ? 5.736 4.456 -6.868 1.00 96.06 111 SER A CA 1
ATOM 827 C C . SER A 1 111 ? 5.251 5.712 -7.612 1.00 96.06 111 SER A C 1
ATOM 829 O O . SER A 1 111 ? 4.702 5.582 -8.707 1.00 96.06 111 SER A O 1
ATOM 831 N N . GLU A 1 112 ? 5.515 6.925 -7.101 1.00 95.06 112 GLU A N 1
ATOM 832 C CA . GLU A 1 112 ? 5.244 8.179 -7.833 1.00 95.06 112 GLU A CA 1
ATOM 833 C C . GLU A 1 112 ? 6.040 8.268 -9.141 1.00 95.06 112 GLU A C 1
ATOM 835 O O . GLU A 1 112 ? 5.483 8.597 -10.186 1.00 95.06 112 GLU A O 1
ATOM 840 N N . ARG A 1 113 ? 7.325 7.904 -9.130 1.00 95.00 113 ARG A N 1
ATOM 841 C CA . ARG A 1 113 ? 8.152 7.889 -10.345 1.00 95.00 113 ARG A CA 1
ATOM 842 C C . ARG A 1 113 ? 7.593 6.926 -11.399 1.00 95.00 113 ARG A C 1
ATOM 844 O O . ARG A 1 113 ? 7.539 7.260 -12.583 1.00 95.00 113 ARG A O 1
ATOM 851 N N . MET A 1 114 ? 7.157 5.732 -10.988 1.00 95.00 114 MET A N 1
ATOM 852 C CA . MET A 1 114 ? 6.499 4.771 -11.881 1.00 95.00 114 MET A CA 1
ATOM 853 C C . MET A 1 114 ? 5.162 5.318 -12.409 1.00 95.00 114 MET A C 1
ATOM 855 O O . MET A 1 114 ? 4.860 5.161 -13.592 1.00 95.00 114 MET A O 1
ATOM 859 N N . ARG A 1 115 ? 4.388 6.017 -11.570 1.00 94.62 115 ARG A N 1
ATOM 860 C CA . ARG A 1 115 ? 3.140 6.686 -11.964 1.00 94.62 115 ARG A CA 1
ATOM 861 C C . ARG A 1 115 ? 3.373 7.738 -13.044 1.00 94.62 115 ARG A C 1
ATOM 863 O O . ARG A 1 115 ? 2.658 7.757 -14.044 1.00 94.62 115 ARG A O 1
ATOM 870 N N . GLU A 1 116 ? 4.369 8.599 -12.854 1.00 94.00 116 GLU A N 1
ATOM 871 C CA . GLU A 1 116 ? 4.734 9.652 -13.806 1.00 94.00 116 GLU A CA 1
ATOM 872 C C . GLU A 1 116 ? 5.096 9.072 -15.176 1.00 94.00 116 GLU A C 1
ATOM 874 O O . GLU A 1 116 ? 4.646 9.591 -16.200 1.00 94.00 116 GLU A O 1
ATOM 879 N N . LYS A 1 117 ? 5.826 7.947 -15.205 1.00 93.25 117 LYS A N 1
ATOM 880 C CA . LYS A 1 117 ? 6.114 7.222 -16.450 1.00 93.25 117 LYS A CA 1
ATOM 881 C C . LYS A 1 117 ? 4.847 6.782 -17.173 1.00 93.25 117 LYS A C 1
ATOM 883 O O . LYS A 1 117 ? 4.792 6.930 -18.386 1.00 93.25 117 LYS A O 1
ATOM 888 N N . VAL A 1 118 ? 3.850 6.251 -16.458 1.00 92.19 118 VAL A N 1
ATOM 889 C CA . VAL A 1 118 ? 2.588 5.787 -17.068 1.00 92.19 118 VAL A CA 1
ATOM 890 C C . VAL A 1 118 ? 1.726 6.941 -17.571 1.00 92.19 118 VAL A C 1
ATOM 892 O O . VAL A 1 118 ? 1.093 6.815 -18.614 1.00 92.19 118 VAL A O 1
ATOM 895 N N . ILE A 1 119 ? 1.707 8.072 -16.865 1.00 91.50 119 ILE A N 1
ATOM 896 C CA . ILE A 1 119 ? 0.927 9.253 -17.274 1.00 91.50 119 ILE A CA 1
ATOM 897 C C . ILE A 1 119 ? 1.546 9.943 -18.507 1.00 91.50 119 ILE A C 1
ATOM 899 O O . ILE A 1 119 ? 0.839 10.619 -19.256 1.00 91.50 119 ILE A O 1
ATOM 903 N N . GLY A 1 120 ? 2.853 9.784 -18.734 1.00 89.44 120 GLY A N 1
ATOM 904 C CA . GLY A 1 120 ? 3.557 10.368 -19.875 1.00 89.44 120 GLY A CA 1
ATOM 905 C C . GLY A 1 120 ? 3.116 9.828 -21.253 1.00 89.44 120 GLY A C 1
ATOM 906 O O . GLY A 1 120 ? 2.480 8.777 -21.349 1.00 89.44 120 GLY A O 1
ATOM 907 N N . PRO A 1 121 ? 3.462 10.516 -22.362 1.00 85.00 121 PRO A N 1
ATOM 908 C CA . PRO A 1 121 ? 3.146 10.053 -23.716 1.00 85.00 121 PRO A CA 1
ATOM 909 C C . PRO A 1 121 ? 3.772 8.683 -24.018 1.00 85.00 121 PRO A C 1
ATOM 911 O O . PRO A 1 121 ? 4.986 8.5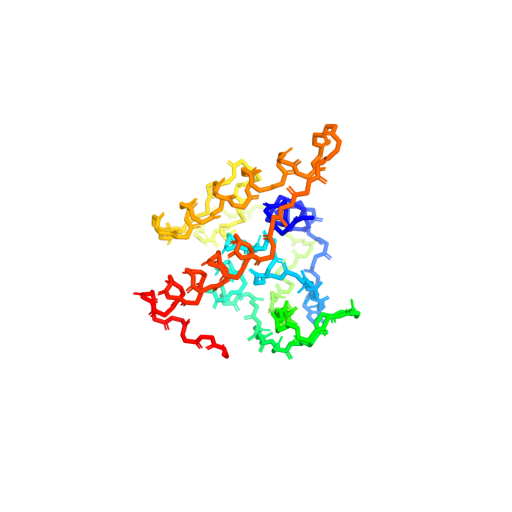22 -23.920 1.00 85.00 121 PRO A O 1
ATOM 914 N N . GLY A 1 122 ? 2.948 7.700 -24.401 1.00 85.69 122 GLY A N 1
ATOM 915 C CA . GLY A 1 122 ? 3.403 6.312 -24.595 1.00 85.69 122 GLY A CA 1
ATOM 916 C C . GLY A 1 122 ? 3.788 5.603 -23.289 1.00 85.69 122 GLY A C 1
ATOM 917 O O . GLY A 1 122 ? 4.527 4.620 -23.314 1.00 85.69 122 GLY A O 1
ATOM 918 N N . GLY A 1 123 ? 3.318 6.130 -22.158 1.00 88.12 123 GLY A N 1
ATOM 919 C CA . GLY A 1 123 ? 3.708 5.725 -20.823 1.00 88.12 123 GLY A CA 1
ATOM 920 C C . GLY A 1 123 ? 3.361 4.282 -20.490 1.00 88.12 123 GLY A C 1
ATOM 921 O O . GLY A 1 123 ? 2.218 3.844 -20.591 1.00 88.12 123 GLY A O 1
ATOM 922 N N . SER A 1 124 ? 4.366 3.540 -20.048 1.00 91.62 124 SER A N 1
ATOM 923 C CA . SER A 1 124 ? 4.221 2.210 -19.467 1.00 91.62 124 SER A CA 1
ATOM 924 C C . SER A 1 124 ? 5.366 1.970 -18.490 1.00 91.62 124 SER A C 1
ATOM 926 O O . SER A 1 124 ? 6.387 2.663 -18.521 1.00 91.62 124 SER A O 1
ATOM 928 N N . VAL A 1 125 ? 5.192 0.991 -17.607 1.00 90.94 125 VAL A N 1
ATOM 929 C CA . VAL A 1 125 ? 6.271 0.502 -16.749 1.00 90.94 125 VAL A CA 1
ATOM 930 C C . VAL A 1 125 ? 6.507 -0.965 -17.101 1.00 90.94 125 VAL A C 1
ATOM 932 O O . VAL A 1 125 ? 5.542 -1.731 -17.040 1.00 90.94 125 VAL A O 1
ATOM 935 N N . PRO A 1 126 ? 7.739 -1.360 -17.475 1.00 92.44 126 PRO A N 1
ATOM 936 C CA . PRO A 1 126 ? 8.067 -2.744 -17.806 1.00 92.44 126 PRO A CA 1
ATOM 937 C C . PRO A 1 126 ? 7.684 -3.721 -16.693 1.00 92.44 126 PRO A C 1
ATOM 939 O O . PRO A 1 126 ? 7.777 -3.392 -15.509 1.00 92.44 126 PRO A O 1
ATOM 942 N N . VAL A 1 127 ? 7.294 -4.940 -17.067 1.00 89.81 127 VAL A N 1
ATOM 943 C CA . VAL A 1 127 ? 6.864 -5.982 -16.118 1.00 89.81 127 VAL A CA 1
ATOM 944 C C . VAL A 1 127 ? 7.978 -6.314 -15.124 1.00 89.81 127 VAL A C 1
ATOM 946 O O . VAL A 1 127 ? 7.717 -6.504 -13.939 1.00 89.81 127 VAL A O 1
ATOM 949 N N . GLU A 1 128 ? 9.228 -6.317 -15.578 1.00 92.38 128 GLU A N 1
ATOM 950 C CA . GLU A 1 128 ? 10.409 -6.571 -14.754 1.00 92.38 128 GLU A CA 1
ATOM 951 C C . GLU A 1 128 ? 10.606 -5.476 -13.700 1.00 92.38 128 GLU A C 1
ATOM 953 O O . GLU A 1 128 ? 10.955 -5.768 -12.558 1.00 92.38 128 GLU A O 1
ATOM 958 N N . GLU A 1 129 ? 10.334 -4.218 -14.062 1.00 94.12 129 GLU A N 1
ATOM 959 C CA . GLU A 1 129 ? 10.399 -3.079 -13.143 1.00 94.12 129 GLU A CA 1
ATOM 960 C C . GLU A 1 129 ? 9.284 -3.170 -12.090 1.00 94.12 129 GLU A C 1
ATOM 962 O O . GLU A 1 129 ? 9.539 -2.979 -10.903 1.00 94.12 129 GLU A O 1
ATOM 967 N N . GLN A 1 130 ? 8.068 -3.555 -12.491 1.00 92.94 130 GLN A N 1
ATOM 968 C CA . GLN A 1 130 ? 6.968 -3.800 -11.550 1.00 92.94 130 GLN A CA 1
ATOM 969 C C . GLN A 1 130 ? 7.253 -4.980 -10.609 1.00 92.94 130 GLN A C 1
ATOM 971 O O . GLN A 1 130 ? 6.919 -4.922 -9.426 1.00 92.94 130 GLN A O 1
ATOM 976 N N . ALA A 1 131 ? 7.871 -6.050 -11.116 1.00 93.19 131 ALA A N 1
ATOM 977 C CA . ALA A 1 131 ? 8.252 -7.210 -10.318 1.00 93.19 131 ALA A CA 1
ATOM 978 C C . ALA A 1 131 ? 9.350 -6.863 -9.302 1.00 93.19 131 ALA A C 1
ATOM 980 O O . ALA A 1 131 ? 9.229 -7.222 -8.134 1.00 93.19 131 ALA A O 1
ATOM 981 N N . ALA A 1 132 ? 10.378 -6.115 -9.717 1.00 95.19 132 ALA A N 1
ATOM 982 C CA . ALA A 1 132 ? 11.429 -5.644 -8.817 1.00 95.19 132 ALA A CA 1
ATOM 983 C C . ALA A 1 1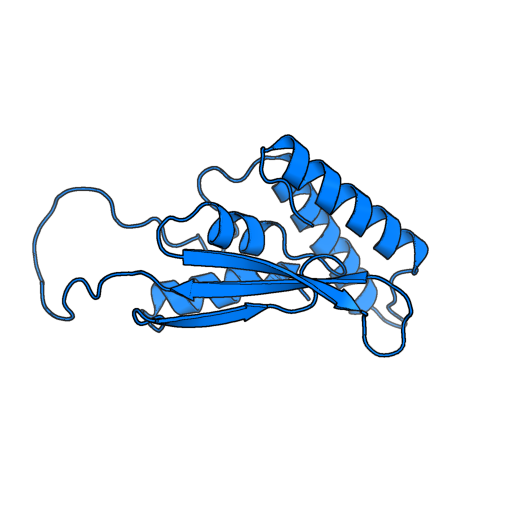32 ? 10.865 -4.749 -7.703 1.00 95.19 132 ALA A C 1
ATOM 985 O O . ALA A 1 132 ? 11.191 -4.944 -6.533 1.00 95.19 132 ALA A O 1
ATOM 986 N N . PHE A 1 133 ? 9.963 -3.828 -8.057 1.00 96.19 133 PHE A N 1
ATOM 987 C CA . PHE A 1 133 ? 9.274 -2.979 -7.088 1.00 96.19 133 PHE A CA 1
ATOM 988 C C . PHE A 1 133 ? 8.445 -3.798 -6.083 1.00 96.19 133 PHE A C 1
ATOM 990 O O . PHE A 1 133 ? 8.498 -3.545 -4.880 1.00 96.19 133 PHE A O 1
ATOM 997 N N . ALA A 1 134 ? 7.712 -4.813 -6.551 1.00 96.25 134 ALA A N 1
ATOM 998 C CA . ALA A 1 134 ? 6.934 -5.698 -5.684 1.00 96.25 134 ALA A CA 1
ATOM 999 C C . ALA A 1 134 ? 7.818 -6.479 -4.690 1.00 96.25 134 ALA A C 1
ATOM 1001 O O . ALA A 1 134 ? 7.475 -6.594 -3.514 1.00 96.25 134 ALA A O 1
ATOM 1002 N N . GLU A 1 135 ? 8.974 -6.980 -5.128 1.00 96.25 135 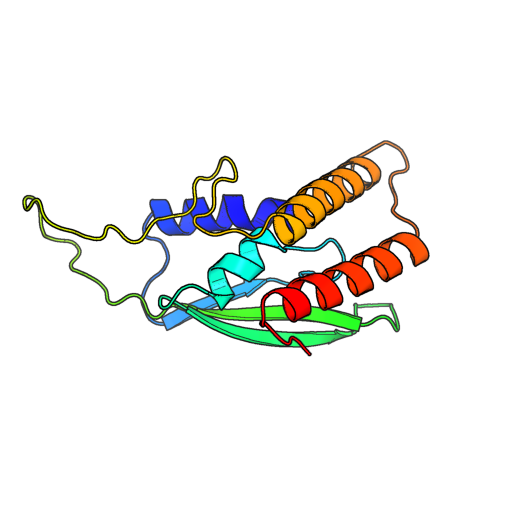GLU A N 1
ATOM 1003 C CA . GLU A 1 135 ? 9.937 -7.643 -4.239 1.00 96.25 135 GLU A CA 1
ATOM 1004 C C . GLU A 1 135 ? 10.501 -6.687 -3.180 1.00 96.25 135 GLU A C 1
ATOM 1006 O O . GLU A 1 135 ? 10.666 -7.062 -2.016 1.00 96.25 135 GLU A O 1
ATOM 1011 N N . GLU A 1 136 ? 10.774 -5.436 -3.554 1.00 97.06 136 GLU A N 1
ATOM 1012 C CA . GLU A 1 136 ? 11.242 -4.422 -2.610 1.00 97.06 136 GLU A CA 1
ATOM 1013 C C . GLU A 1 136 ? 10.156 -4.036 -1.597 1.00 97.06 136 GLU A C 1
ATOM 1015 O O . GLU A 1 136 ? 10.450 -3.924 -0.406 1.00 97.06 136 GLU A O 1
ATOM 1020 N N . MET A 1 137 ? 8.895 -3.930 -2.033 1.00 97.56 137 MET A N 1
ATOM 1021 C CA . MET A 1 137 ? 7.739 -3.746 -1.148 1.00 97.56 137 MET A CA 1
ATOM 1022 C C . MET A 1 137 ? 7.678 -4.834 -0.072 1.00 97.56 137 MET A C 1
ATOM 1024 O O . MET A 1 137 ? 7.623 -4.500 1.113 1.00 97.56 137 MET A O 1
ATOM 1028 N N . ARG A 1 138 ? 7.754 -6.119 -0.449 1.00 97.25 138 ARG A N 1
ATOM 1029 C CA . ARG A 1 138 ? 7.748 -7.234 0.520 1.00 97.25 138 ARG A CA 1
ATOM 1030 C C . ARG A 1 138 ? 8.873 -7.099 1.536 1.00 97.25 138 ARG A C 1
ATOM 1032 O O . ARG A 1 138 ? 8.622 -7.034 2.736 1.00 97.25 138 ARG A O 1
ATOM 1039 N N . ARG A 1 139 ? 10.109 -6.952 1.049 1.00 97.31 139 ARG A N 1
ATOM 1040 C CA . ARG A 1 139 ? 11.298 -6.830 1.906 1.00 97.31 139 ARG A CA 1
ATOM 1041 C C . ARG A 1 139 ? 11.210 -5.645 2.860 1.00 97.31 139 ARG A C 1
ATOM 1043 O O . ARG A 1 139 ? 11.642 -5.750 4.006 1.00 97.31 139 ARG A O 1
ATOM 1050 N N . ALA A 1 140 ? 10.678 -4.514 2.402 1.00 97.25 140 ALA A N 1
ATOM 1051 C CA . ALA A 1 140 ? 10.561 -3.329 3.234 1.00 97.25 140 ALA A CA 1
ATOM 1052 C C . ALA A 1 140 ? 9.531 -3.520 4.355 1.00 97.25 140 ALA A C 1
ATOM 1054 O O . ALA A 1 140 ? 9.831 -3.172 5.497 1.00 97.25 140 ALA A O 1
ATOM 1055 N N . PHE A 1 141 ? 8.369 -4.115 4.065 1.00 97.25 141 PHE A N 1
ATOM 1056 C CA . PHE A 1 141 ? 7.371 -4.438 5.091 1.00 97.25 141 PHE A CA 1
ATOM 1057 C C . PHE A 1 141 ? 7.879 -5.497 6.084 1.00 97.25 141 PHE A C 1
ATOM 1059 O O . PHE A 1 141 ? 7.759 -5.302 7.298 1.00 97.25 141 PHE A O 1
ATOM 1066 N N . ASP A 1 142 ? 8.577 -6.527 5.605 1.00 97.38 142 ASP A N 1
ATOM 1067 C CA . ASP A 1 142 ? 9.237 -7.513 6.469 1.00 97.38 142 ASP A CA 1
ATOM 1068 C C . ASP A 1 142 ? 10.262 -6.852 7.403 1.00 97.38 142 ASP A C 1
ATOM 1070 O O . ASP A 1 142 ? 10.299 -7.134 8.603 1.00 97.38 142 ASP A O 1
ATOM 1074 N N . SER A 1 143 ? 11.065 -5.914 6.882 1.00 96.81 143 SER A N 1
ATOM 1075 C CA . SER A 1 143 ? 12.118 -5.231 7.650 1.00 96.81 143 SER A CA 1
ATOM 1076 C C . SER A 1 143 ? 11.594 -4.384 8.815 1.00 96.81 143 SER A C 1
ATOM 1078 O O . SER A 1 143 ? 12.338 -4.104 9.755 1.00 96.81 143 SER A O 1
ATOM 1080 N N . VAL A 1 144 ? 10.315 -3.997 8.774 1.00 95.69 144 VAL A N 1
ATOM 1081 C CA . VAL A 1 144 ? 9.644 -3.219 9.828 1.00 95.69 144 VAL A CA 1
ATOM 1082 C C . VAL A 1 144 ? 8.744 -4.095 10.708 1.00 95.69 144 VAL A C 1
ATOM 1084 O O . VAL A 1 144 ? 7.948 -3.578 11.489 1.00 95.69 144 VAL A O 1
ATOM 1087 N N . GLY A 1 145 ? 8.879 -5.423 10.603 1.00 96.06 145 GLY A N 1
ATOM 1088 C CA . GLY A 1 145 ? 8.152 -6.400 11.416 1.00 96.06 145 GLY A CA 1
ATOM 1089 C C . GLY A 1 145 ? 6.720 -6.674 10.951 1.00 96.06 145 GLY A C 1
ATOM 1090 O O . GLY A 1 145 ? 5.940 -7.261 11.699 1.00 96.06 145 GLY A O 1
ATOM 1091 N N . LEU A 1 146 ? 6.361 -6.258 9.734 1.00 94.75 146 LEU A N 1
ATOM 1092 C CA . LEU A 1 146 ? 5.056 -6.498 9.125 1.00 94.75 146 LEU A CA 1
ATOM 1093 C C . LEU A 1 146 ? 5.203 -7.565 8.038 1.00 94.75 146 LEU A C 1
ATOM 1095 O O . LEU A 1 146 ? 5.256 -7.240 6.858 1.00 94.75 146 LEU A O 1
ATOM 1099 N N . ALA A 1 147 ? 5.266 -8.834 8.444 1.00 92.50 147 ALA A N 1
ATOM 1100 C CA . ALA A 1 147 ? 5.314 -9.954 7.506 1.00 92.50 147 ALA A CA 1
ATOM 1101 C C . ALA A 1 147 ? 3.980 -10.075 6.754 1.00 92.50 147 ALA A C 1
ATOM 1103 O O . ALA A 1 147 ? 2.958 -10.470 7.329 1.00 92.50 147 ALA A O 1
ATOM 1104 N N . LEU A 1 148 ? 3.989 -9.674 5.486 1.00 93.19 148 LEU A N 1
ATOM 1105 C CA . LEU A 1 148 ? 2.844 -9.748 4.581 1.00 93.19 148 LEU A CA 1
ATOM 1106 C C . LEU A 1 148 ? 2.894 -11.062 3.767 1.00 93.19 148 LEU A C 1
ATOM 1108 O O . LEU A 1 148 ? 3.914 -11.746 3.812 1.00 93.19 148 LEU A O 1
ATOM 1112 N N . PRO A 1 149 ? 1.787 -11.469 3.112 1.00 88.44 149 PRO A N 1
ATOM 1113 C CA . PRO A 1 149 ? 1.687 -12.750 2.404 1.00 88.44 149 PRO A CA 1
ATOM 1114 C C . PRO A 1 149 ? 2.765 -13.008 1.345 1.00 88.44 149 PRO A C 1
ATOM 1116 O O . PRO A 1 149 ? 3.308 -12.038 0.769 1.00 88.44 149 PRO A O 1
#

Foldseek 3Di:
DLLQVLLVQLVCVVVVVADQFDKDKDWQCLQLHNLLVVVCLVPDPQWDKAKDWDQPVPDNDIGIMMIIGGHDDCPDPDDDDDDDDDDPPRADSVRDDPPRDVLSVVLSVVSVVLVVQQVDDVRDDDPVRRVVSSVSSQVVCVVVVNRHD

Sequence (149 aa):
WGSEYHKDFALLERCSLLAPGAVLVADNILKTGAPVFLWHVLTSSDFRTRVVPVQEVGSLTEDWMSVSVCRRTSAGAGAQGGSGDAAHAAGDPRGSWPGLPPQLLSLHRESERMREKVIGPGGSVPVEEQAAFAEEMRRAFDSVGLALP

Secondary structure (DSSP, 8-state):
-GGGHHHHHHHHHHTT---TT-EEEE--STTTT-HHHHHHHHH-TTEEEEEEEEEPTTSS-EEEEEEEEE------S-------S----PPPTTS--TT--HHHHHHHHHHHHHHHHHHSTT----HHHHHHHHHHHHHHHHHTT----

InterPro domains:
  IPR029063 S-adenosyl-L-methionine-dependent methyltransferase superfamily [G3DSA:3.40.50.150] (1-78)